Prote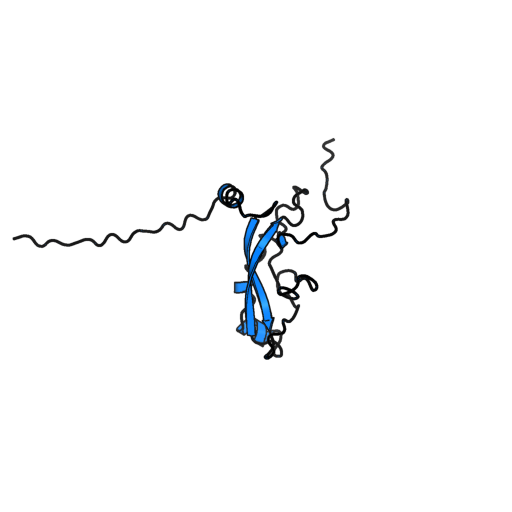in AF-A0AAV9I473-F1 (afdb_monomer_lite)

Organism: NCBI:txid585594

pLDDT: mean 77.96, std 18.67, range [37.19, 97.0]

Radius of gyration: 20.81 Å; chains: 1; bounding box: 65×28×73 Å

Sequence (139 aa):
MKFLITLLALPAAVLAAPTPNEVAARDDNPPGFVFDTFACACTNAAGKPDGSCPYGDSKSDIGELSHFCFITSHWSKPIEQVMTSAYCKQQNPAYPTAVCKPIKLCLRYPQCTNHNDLYNLCGYKEEISEFYCDHGKQH

Structure (mmCIF, N/CA/C/O backbone):
data_AF-A0AAV9I473-F1
#
_entry.id   AF-A0AAV9I473-F1
#
loop_
_atom_site.group_PDB
_atom_site.id
_atom_site.type_symbol
_atom_site.label_atom_id
_atom_site.label_alt_id
_atom_site.label_comp_id
_atom_site.label_asym_id
_atom_site.label_entity_id
_atom_site.label_seq_id
_atom_site.pdbx_PDB_ins_code
_atom_site.Cartn_x
_atom_site.Cartn_y
_atom_site.Cartn_z
_atom_site.occupancy
_atom_site.B_iso_or_equiv
_atom_site.auth_seq_id
_atom_site.auth_comp_id
_atom_site.auth_asym_id
_atom_site.auth_atom_id
_atom_site.pdbx_PDB_model_num
ATOM 1 N N . MET A 1 1 ? 48.681 -8.161 38.887 1.00 37.19 1 MET A N 1
ATOM 2 C CA . MET A 1 1 ? 47.860 -9.051 38.034 1.00 37.19 1 MET A CA 1
ATOM 3 C C . MET A 1 1 ? 46.654 -8.232 37.571 1.00 37.19 1 MET A C 1
ATOM 5 O O . MET A 1 1 ? 45.857 -7.856 38.409 1.00 37.19 1 MET A O 1
ATOM 9 N N . LYS A 1 2 ? 46.775 -7.530 36.435 1.00 39.38 2 LYS A N 1
ATOM 10 C CA . LYS A 1 2 ? 46.060 -7.770 35.158 1.00 39.38 2 LYS A CA 1
ATOM 11 C C . LYS A 1 2 ? 44.530 -7.887 35.300 1.00 39.38 2 LYS A C 1
ATOM 13 O O .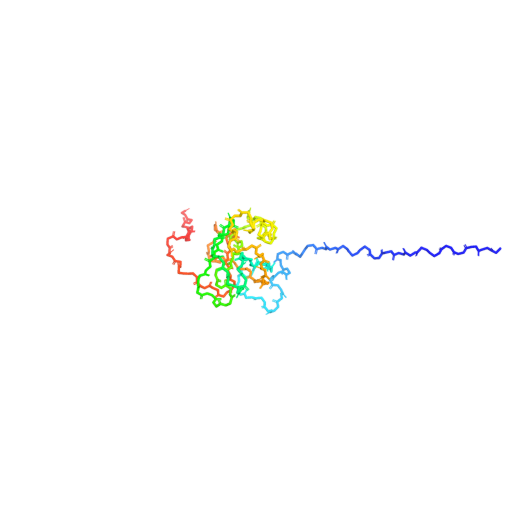 LYS A 1 2 ? 44.000 -8.982 35.424 1.00 39.38 2 LYS A O 1
ATOM 18 N N . PHE A 1 3 ? 43.865 -6.732 35.228 1.00 49.28 3 PHE A N 1
ATOM 19 C CA . PHE A 1 3 ? 42.444 -6.597 34.905 1.00 49.28 3 PHE A CA 1
ATOM 20 C C . PHE A 1 3 ? 42.277 -6.722 33.386 1.00 49.28 3 PHE A C 1
ATOM 22 O O . PHE A 1 3 ? 42.869 -5.947 32.636 1.00 49.28 3 PHE A O 1
ATOM 29 N N . LEU A 1 4 ? 41.506 -7.710 32.934 1.00 52.91 4 LEU A N 1
ATOM 30 C CA . LEU A 1 4 ? 41.095 -7.846 31.539 1.00 52.91 4 LEU A CA 1
ATOM 31 C C . LEU A 1 4 ? 39.708 -7.219 31.389 1.00 52.91 4 LEU A C 1
ATOM 33 O O . LEU A 1 4 ? 38.717 -7.765 31.863 1.00 52.91 4 LEU A O 1
ATOM 37 N N . ILE A 1 5 ? 39.670 -6.049 30.752 1.00 52.12 5 ILE A N 1
ATOM 38 C CA . ILE A 1 5 ? 38.453 -5.399 30.266 1.00 52.12 5 ILE A CA 1
ATOM 39 C C . ILE A 1 5 ? 38.120 -6.057 28.926 1.00 52.12 5 ILE A C 1
ATOM 41 O O . ILE A 1 5 ? 38.805 -5.834 27.929 1.00 52.12 5 ILE A O 1
ATOM 45 N N . THR A 1 6 ? 37.094 -6.897 28.898 1.00 51.56 6 THR A N 1
ATOM 46 C CA . THR A 1 6 ? 36.523 -7.435 27.662 1.00 51.56 6 THR A CA 1
ATOM 47 C C . THR A 1 6 ? 35.615 -6.379 27.034 1.00 51.56 6 THR A C 1
ATOM 49 O O . THR A 1 6 ? 34.483 -6.175 27.468 1.00 51.56 6 THR A O 1
ATOM 52 N N . LEU A 1 7 ? 36.120 -5.694 26.003 1.00 49.03 7 LEU A N 1
ATOM 53 C CA . LEU A 1 7 ? 35.295 -4.929 25.068 1.00 49.03 7 LEU A CA 1
ATOM 54 C C . LEU A 1 7 ? 34.347 -5.898 24.346 1.00 49.03 7 LEU A C 1
ATOM 56 O O . LEU A 1 7 ? 34.773 -6.682 23.499 1.00 49.03 7 LEU A O 1
ATOM 60 N N . LEU A 1 8 ? 33.057 -5.826 24.662 1.00 49.09 8 LEU A N 1
ATOM 61 C CA . LEU A 1 8 ? 31.998 -6.375 23.822 1.00 49.09 8 LEU A CA 1
ATOM 62 C C . LEU A 1 8 ? 31.880 -5.486 22.581 1.00 49.09 8 LEU A C 1
ATOM 64 O O . LEU A 1 8 ? 31.277 -4.416 22.618 1.00 49.09 8 LEU A O 1
ATOM 68 N N . ALA A 1 9 ? 32.501 -5.922 21.488 1.00 51.56 9 ALA A N 1
ATOM 69 C CA . ALA A 1 9 ? 32.253 -5.376 20.166 1.00 51.56 9 ALA A CA 1
ATOM 70 C C . ALA A 1 9 ? 30.793 -5.667 19.787 1.00 51.56 9 ALA A C 1
ATOM 72 O O . ALA A 1 9 ? 30.430 -6.816 19.536 1.00 51.56 9 ALA A O 1
ATOM 73 N N . LEU A 1 10 ? 29.946 -4.635 19.763 1.00 49.62 10 LEU A N 1
ATOM 74 C CA . LEU A 1 10 ? 28.663 -4.721 19.075 1.00 49.62 10 LEU A CA 1
ATOM 75 C C . LEU A 1 10 ? 28.958 -4.833 17.573 1.00 49.62 10 LEU A C 1
ATOM 77 O O . LEU A 1 10 ? 29.660 -3.966 17.042 1.00 49.62 10 LEU A O 1
ATOM 81 N N . PRO A 1 11 ? 28.424 -5.836 16.858 1.00 45.06 11 PRO A N 1
ATOM 82 C CA . PRO A 1 11 ? 28.402 -5.764 15.413 1.00 45.06 11 PRO A CA 1
ATOM 83 C C . PRO A 1 11 ? 27.452 -4.624 15.044 1.00 45.06 11 PRO A C 1
ATOM 85 O O . PRO A 1 11 ? 26.234 -4.725 15.194 1.00 45.06 11 PRO A O 1
ATOM 88 N N . ALA A 1 12 ? 28.028 -3.513 14.589 1.00 47.88 12 ALA A N 1
ATOM 89 C CA . ALA A 1 12 ? 27.310 -2.511 13.828 1.00 47.88 12 ALA A CA 1
ATOM 90 C C . ALA A 1 12 ? 26.844 -3.188 12.534 1.00 47.88 12 ALA A C 1
ATOM 92 O O . ALA A 1 12 ? 27.560 -3.220 11.535 1.00 47.88 12 ALA A O 1
ATOM 93 N N . ALA A 1 13 ? 25.662 -3.801 12.586 1.00 44.31 13 ALA A N 1
ATOM 94 C CA . ALA A 1 13 ? 24.938 -4.218 11.405 1.00 44.31 13 ALA A CA 1
ATOM 95 C C . ALA A 1 13 ? 24.561 -2.941 10.653 1.00 44.31 13 ALA A C 1
ATOM 97 O O . ALA A 1 13 ? 23.558 -2.288 10.938 1.00 44.31 13 ALA A O 1
ATOM 98 N N . VAL A 1 14 ? 25.438 -2.545 9.736 1.00 47.75 14 VAL A N 1
ATOM 99 C CA . VAL A 1 14 ? 25.143 -1.559 8.708 1.00 47.75 14 VAL A CA 1
ATOM 100 C C . VAL A 1 14 ? 24.008 -2.159 7.885 1.00 47.75 14 VAL A C 1
ATOM 102 O O . VAL A 1 14 ? 24.222 -3.058 7.076 1.00 47.75 14 VAL A O 1
ATOM 105 N N . LEU A 1 15 ? 22.783 -1.703 8.146 1.00 43.50 15 LEU A N 1
ATOM 106 C CA . LEU A 1 15 ? 21.640 -1.895 7.260 1.00 43.50 15 LEU A CA 1
ATOM 107 C C . LEU A 1 15 ? 21.937 -1.108 5.981 1.00 43.50 15 LEU A C 1
ATOM 109 O O . LEU A 1 15 ? 21.537 0.045 5.834 1.00 43.50 15 LEU A O 1
ATOM 113 N N . ALA A 1 16 ? 22.722 -1.708 5.089 1.00 45.72 16 ALA A N 1
ATOM 114 C CA . ALA A 1 16 ? 22.863 -1.223 3.731 1.00 45.72 16 ALA A CA 1
ATOM 115 C C . ALA A 1 16 ? 21.483 -1.327 3.071 1.00 45.72 16 ALA A C 1
ATOM 117 O O . ALA A 1 16 ? 20.908 -2.414 2.986 1.00 45.72 16 ALA A O 1
ATOM 118 N N . ALA A 1 17 ? 20.925 -0.185 2.669 1.00 48.34 17 ALA A N 1
ATOM 119 C CA . ALA A 1 17 ? 19.735 -0.164 1.835 1.00 48.34 17 ALA A CA 1
ATOM 120 C C . ALA A 1 17 ? 20.074 -0.878 0.511 1.00 48.34 17 ALA A C 1
ATOM 122 O O . ALA A 1 17 ? 21.109 -0.556 -0.079 1.00 48.34 17 ALA A O 1
ATOM 123 N N . PRO A 1 18 ? 19.262 -1.852 0.066 1.00 44.72 18 PRO A N 1
ATOM 124 C CA . PRO A 1 18 ? 19.563 -2.623 -1.132 1.00 44.72 18 PRO A CA 1
ATOM 125 C C . PRO A 1 18 ? 19.629 -1.705 -2.354 1.00 44.72 18 PRO A C 1
ATOM 127 O O . PRO A 1 18 ? 18.813 -0.796 -2.523 1.00 44.72 18 PRO A O 1
ATOM 130 N N . THR A 1 19 ? 20.622 -1.939 -3.203 1.00 46.53 19 THR A N 1
ATOM 131 C CA . THR A 1 19 ? 20.808 -1.197 -4.451 1.00 46.53 19 THR A CA 1
ATOM 132 C C . THR A 1 19 ? 19.779 -1.638 -5.505 1.00 46.53 19 THR A C 1
ATOM 134 O O . THR A 1 19 ? 19.321 -2.783 -5.473 1.00 46.53 19 THR A O 1
ATOM 137 N N . PRO A 1 20 ? 19.423 -0.785 -6.488 1.00 48.72 20 PRO A N 1
ATOM 138 C CA . PRO A 1 20 ? 18.450 -1.131 -7.535 1.00 48.72 20 PRO A CA 1
ATOM 139 C C . PRO A 1 20 ? 18.773 -2.420 -8.315 1.00 48.72 20 PRO A C 1
ATOM 141 O O . PRO A 1 20 ? 17.868 -3.086 -8.808 1.00 48.72 20 PRO A O 1
ATOM 144 N N . ASN A 1 21 ? 20.050 -2.812 -8.383 1.00 44.19 21 ASN A N 1
ATOM 145 C CA . ASN A 1 21 ? 20.479 -4.057 -9.026 1.00 44.19 21 ASN A CA 1
ATOM 146 C C . ASN A 1 21 ? 20.256 -5.304 -8.149 1.00 44.19 21 ASN A C 1
ATOM 148 O O . ASN A 1 21 ? 20.044 -6.386 -8.685 1.00 44.19 21 ASN A O 1
ATOM 152 N N . GLU A 1 22 ? 20.256 -5.180 -6.819 1.00 44.28 22 GLU A N 1
ATOM 153 C CA . GLU A 1 22 ? 19.984 -6.302 -5.900 1.00 44.28 22 GLU A CA 1
ATOM 154 C C . GLU A 1 22 ? 18.487 -6.633 -5.825 1.00 44.28 22 GLU A C 1
ATOM 156 O O . GLU A 1 22 ? 18.100 -7.782 -5.617 1.00 44.28 22 GLU A O 1
ATOM 161 N N . VAL A 1 23 ? 17.639 -5.635 -6.070 1.00 50.31 23 VAL A N 1
ATOM 162 C CA . VAL A 1 23 ? 16.185 -5.772 -6.229 1.00 50.31 23 VAL A CA 1
ATOM 163 C C . VAL A 1 23 ? 15.841 -6.618 -7.465 1.00 50.31 23 VAL A C 1
ATOM 165 O O . VAL A 1 23 ? 14.930 -7.444 -7.411 1.00 50.31 23 VAL A O 1
ATOM 168 N N . ALA A 1 24 ? 16.608 -6.485 -8.550 1.00 47.88 24 ALA A N 1
ATOM 169 C CA . ALA A 1 24 ? 16.445 -7.275 -9.773 1.00 47.88 24 ALA A CA 1
ATOM 170 C C . ALA A 1 24 ? 17.048 -8.697 -9.692 1.00 47.88 24 ALA A C 1
ATOM 172 O O . ALA A 1 24 ? 16.762 -9.519 -10.557 1.00 47.88 24 ALA A O 1
ATOM 173 N N . ALA A 1 25 ? 17.868 -8.994 -8.675 1.00 44.97 25 ALA A N 1
ATOM 174 C CA . ALA A 1 25 ? 18.679 -10.215 -8.589 1.00 44.97 25 ALA A CA 1
ATOM 175 C C . ALA A 1 25 ? 18.127 -11.306 -7.648 1.00 44.97 25 ALA A C 1
ATOM 177 O O . ALA A 1 25 ? 18.803 -12.304 -7.407 1.00 44.97 25 ALA A O 1
ATOM 178 N N . ARG A 1 26 ? 16.920 -11.144 -7.090 1.00 56.66 26 ARG A N 1
ATOM 179 C CA . ARG A 1 26 ? 16.221 -12.264 -6.439 1.00 56.66 26 ARG A CA 1
ATOM 180 C C . ARG A 1 26 ? 15.423 -13.009 -7.502 1.00 56.66 26 ARG A C 1
ATOM 182 O O . ARG A 1 26 ? 14.488 -12.435 -8.051 1.00 56.66 26 ARG A O 1
ATOM 189 N N . ASP A 1 27 ? 15.771 -14.271 -7.737 1.00 57.56 27 ASP A N 1
ATOM 190 C CA . ASP A 1 27 ? 15.184 -15.146 -8.767 1.00 57.56 27 ASP A CA 1
ATOM 191 C C . ASP A 1 27 ? 13.639 -15.269 -8.714 1.00 57.56 27 ASP A C 1
ATOM 193 O O . ASP A 1 27 ? 13.021 -15.673 -9.695 1.00 57.56 27 ASP A O 1
ATOM 197 N N . ASP A 1 28 ? 13.002 -14.864 -7.607 1.00 68.81 28 ASP A N 1
ATOM 198 C CA . ASP A 1 28 ? 11.547 -14.921 -7.393 1.00 68.81 28 ASP A CA 1
ATOM 199 C C . ASP A 1 28 ? 10.800 -13.598 -7.664 1.00 68.81 28 ASP A C 1
ATOM 201 O O . ASP A 1 28 ? 9.583 -13.510 -7.460 1.00 68.81 28 ASP A O 1
ATOM 205 N N . ASN A 1 29 ? 11.495 -12.527 -8.061 1.00 76.12 29 ASN A N 1
ATOM 206 C CA . ASN A 1 29 ? 10.841 -11.242 -8.290 1.00 76.12 29 ASN A CA 1
ATOM 207 C C . ASN A 1 29 ? 10.162 -11.188 -9.674 1.00 76.12 29 ASN A C 1
ATOM 209 O O . ASN A 1 29 ? 10.772 -11.533 -10.687 1.00 76.12 29 ASN A O 1
ATOM 213 N N . PRO A 1 30 ? 8.898 -10.733 -9.749 1.00 76.81 30 PRO A N 1
ATOM 214 C CA . PRO A 1 30 ? 8.174 -10.649 -11.011 1.00 76.81 30 PRO A CA 1
ATOM 215 C C . PRO A 1 30 ? 8.781 -9.586 -11.948 1.00 76.81 30 PRO A C 1
ATOM 217 O O . PRO A 1 30 ? 9.414 -8.634 -11.481 1.00 76.81 30 PRO A O 1
ATOM 220 N N . PRO A 1 31 ? 8.562 -9.694 -13.274 1.00 78.38 31 PRO A N 1
ATOM 221 C CA . PRO A 1 31 ? 9.014 -8.685 -14.226 1.00 78.38 31 PRO A CA 1
ATOM 222 C C . PRO A 1 31 ? 8.550 -7.276 -13.837 1.00 78.38 31 PRO A C 1
ATOM 224 O O . PRO A 1 31 ? 7.377 -7.063 -13.535 1.00 78.38 31 PRO A O 1
ATOM 227 N N . GLY A 1 32 ? 9.476 -6.315 -13.862 1.00 83.00 32 GLY A N 1
ATOM 228 C CA . GLY A 1 32 ? 9.195 -4.928 -13.488 1.00 83.00 32 GLY A CA 1
ATOM 229 C C . GLY A 1 32 ? 9.096 -4.674 -11.980 1.00 83.00 32 GLY A C 1
ATOM 230 O O . GLY A 1 32 ? 8.640 -3.599 -11.605 1.00 83.00 32 GLY A O 1
ATOM 231 N N . PHE A 1 33 ? 9.498 -5.620 -11.122 1.00 89.69 33 PHE A N 1
ATOM 232 C CA . PHE A 1 33 ? 9.558 -5.431 -9.668 1.00 89.69 33 PHE A CA 1
ATOM 233 C C . PHE A 1 33 ? 10.385 -4.205 -9.264 1.00 89.69 33 PHE A C 1
ATOM 235 O O . PHE A 1 33 ? 11.453 -3.952 -9.821 1.00 89.69 33 PHE A O 1
ATOM 242 N N . VAL A 1 34 ? 9.889 -3.471 -8.264 1.00 89.00 34 VAL A N 1
ATOM 243 C CA . VAL A 1 34 ? 10.551 -2.284 -7.709 1.00 89.00 34 VAL A CA 1
ATOM 244 C C . VAL A 1 34 ? 10.896 -2.484 -6.235 1.00 89.00 34 VAL A C 1
ATOM 246 O O . VAL A 1 34 ? 12.041 -2.271 -5.857 1.00 89.00 34 VAL A O 1
ATOM 249 N N . PHE A 1 35 ? 9.937 -2.869 -5.387 1.00 89.62 35 PHE A N 1
ATOM 250 C CA . PHE A 1 35 ? 10.192 -3.137 -3.964 1.00 89.62 35 PHE A CA 1
ATOM 251 C C . PHE A 1 35 ? 9.022 -3.858 -3.276 1.00 89.62 35 PHE A C 1
ATOM 253 O O . PHE A 1 35 ? 7.892 -3.897 -3.771 1.00 89.62 35 PHE A O 1
ATOM 260 N N . ASP A 1 36 ? 9.309 -4.415 -2.098 1.00 92.31 36 ASP A N 1
ATOM 261 C CA . ASP A 1 36 ? 8.319 -4.941 -1.156 1.00 92.31 36 ASP A CA 1
ATOM 262 C C . ASP A 1 36 ? 7.793 -3.812 -0.250 1.00 92.31 36 ASP A C 1
ATOM 264 O O . ASP A 1 36 ? 8.561 -2.976 0.230 1.00 92.31 36 ASP A O 1
ATOM 268 N N . THR A 1 37 ? 6.487 -3.779 0.009 1.00 92.56 37 THR A N 1
ATOM 269 C CA . THR A 1 37 ? 5.853 -2.797 0.908 1.00 92.56 37 THR A CA 1
ATOM 270 C C . THR A 1 37 ? 4.561 -3.362 1.504 1.00 92.56 37 THR A C 1
ATOM 272 O O . THR A 1 37 ? 4.329 -4.570 1.458 1.00 92.56 37 THR A O 1
ATOM 275 N N . PHE A 1 38 ? 3.713 -2.509 2.074 1.00 94.06 38 PHE A N 1
ATOM 276 C CA . PHE A 1 38 ? 2.400 -2.867 2.584 1.00 94.06 38 PHE A CA 1
ATOM 277 C C . PHE A 1 38 ? 1.285 -2.231 1.753 1.00 94.06 38 PHE A C 1
ATOM 279 O O . PHE A 1 38 ? 1.418 -1.124 1.239 1.00 94.06 38 PHE A O 1
ATOM 286 N N . ALA A 1 39 ? 0.165 -2.939 1.655 1.00 94.94 39 ALA A N 1
ATOM 287 C CA . ALA A 1 39 ? -1.129 -2.350 1.360 1.00 94.94 39 ALA A CA 1
ATOM 288 C C . ALA A 1 39 ? -1.915 -2.291 2.668 1.00 94.94 39 ALA A C 1
ATOM 290 O O . ALA A 1 39 ? -1.869 -3.248 3.444 1.00 94.94 39 ALA A O 1
ATOM 291 N N . CYS A 1 40 ? -2.642 -1.211 2.925 1.00 95.44 40 CYS A N 1
ATOM 292 C CA . CYS A 1 40 ? -3.396 -1.038 4.163 1.00 95.44 40 CYS A CA 1
ATOM 293 C C . CYS A 1 40 ? -4.843 -0.629 3.886 1.00 95.44 40 CYS A C 1
ATOM 295 O O . CYS A 1 40 ? -5.128 -0.000 2.873 1.00 95.44 40 CYS A O 1
ATOM 297 N N . ALA A 1 41 ? -5.752 -0.959 4.796 1.00 95.94 41 ALA A N 1
ATOM 298 C CA . ALA A 1 41 ? -7.142 -0.526 4.757 1.00 95.94 41 ALA A CA 1
ATOM 299 C C . ALA A 1 41 ? -7.645 -0.196 6.163 1.00 95.94 41 ALA A C 1
ATOM 301 O O . ALA A 1 41 ? -7.228 -0.811 7.151 1.00 95.94 41 ALA A O 1
ATOM 302 N N . CYS A 1 42 ? -8.600 0.724 6.239 1.00 96.25 42 CYS A N 1
ATOM 303 C CA . CYS A 1 42 ? -9.439 0.884 7.415 1.00 96.25 42 CYS A CA 1
ATOM 304 C C . CYS A 1 42 ? -10.524 -0.198 7.394 1.00 96.25 42 CYS A C 1
ATOM 306 O O . CYS A 1 42 ? -11.178 -0.406 6.379 1.00 96.25 42 CYS A O 1
ATOM 308 N N . THR A 1 43 ? -10.715 -0.918 8.495 1.00 96.81 43 THR A N 1
ATOM 309 C CA . THR A 1 43 ? -11.607 -2.081 8.577 1.00 96.81 43 THR A CA 1
ATOM 310 C C . THR A 1 43 ? -12.633 -1.927 9.691 1.00 96.81 43 THR A C 1
ATOM 312 O O . THR A 1 43 ? -12.368 -1.319 10.734 1.00 96.81 43 THR A O 1
ATOM 315 N N . ASN A 1 44 ? -13.826 -2.479 9.470 1.00 96.19 44 ASN A N 1
ATOM 316 C CA . ASN A 1 44 ? -14.867 -2.558 10.492 1.00 96.19 44 ASN A CA 1
ATOM 317 C C . ASN A 1 44 ? -14.692 -3.799 11.390 1.00 96.19 44 ASN A C 1
ATOM 319 O O . ASN A 1 44 ? -13.787 -4.610 11.198 1.00 96.19 44 ASN A O 1
ATOM 323 N N . ALA A 1 45 ? -15.591 -3.985 12.361 1.00 96.38 45 ALA A N 1
ATOM 324 C CA . ALA A 1 45 ? -15.542 -5.122 13.289 1.00 96.38 45 ALA A CA 1
ATOM 325 C C . ALA A 1 45 ? -15.669 -6.503 12.610 1.00 96.38 45 ALA A C 1
ATOM 327 O O . ALA A 1 45 ? -15.255 -7.504 13.186 1.00 96.38 45 ALA A O 1
ATOM 328 N N . ALA A 1 46 ? -16.215 -6.566 11.390 1.00 96.12 46 ALA A N 1
ATOM 329 C CA . ALA A 1 46 ? -16.285 -7.788 10.590 1.00 96.12 46 ALA A CA 1
ATOM 330 C C . ALA A 1 46 ? -15.028 -8.011 9.725 1.00 96.12 46 ALA A C 1
ATOM 332 O O . ALA A 1 46 ? -15.007 -8.927 8.906 1.00 96.12 46 ALA A O 1
ATOM 333 N N . GLY A 1 47 ? -14.006 -7.158 9.856 1.00 92.94 47 GLY A N 1
ATOM 334 C CA . GLY A 1 47 ? -12.788 -7.209 9.051 1.00 92.94 47 GLY A CA 1
ATOM 335 C C . GLY A 1 47 ? -12.980 -6.756 7.602 1.00 92.94 47 GLY A C 1
ATOM 336 O O . GLY A 1 47 ? -12.096 -6.985 6.781 1.00 92.94 47 GLY A O 1
ATOM 337 N N . LYS A 1 48 ? -14.115 -6.125 7.259 1.00 94.12 48 LYS A N 1
ATOM 338 C CA . LYS A 1 48 ? -14.337 -5.617 5.899 1.00 94.12 48 LYS A CA 1
ATOM 339 C C . LYS A 1 48 ? -13.574 -4.306 5.697 1.00 94.12 48 LYS A C 1
ATOM 341 O O . LYS A 1 48 ? -13.757 -3.414 6.530 1.00 94.12 48 LYS A O 1
ATOM 346 N N . PRO A 1 49 ? -12.766 -4.179 4.631 1.00 93.81 49 PRO A N 1
ATOM 347 C CA . PRO A 1 49 ? -12.050 -2.950 4.311 1.00 93.81 49 PRO A CA 1
ATOM 348 C C . PRO A 1 49 ? -12.972 -1.866 3.738 1.00 93.81 49 PRO A C 1
ATOM 350 O O . PRO A 1 49 ? -13.947 -2.160 3.047 1.00 93.81 49 PRO A O 1
ATOM 353 N N . ASP A 1 50 ? -12.627 -0.616 4.021 1.00 89.38 50 ASP A N 1
ATOM 354 C CA . ASP A 1 50 ? -13.076 0.588 3.327 1.00 89.38 50 ASP A CA 1
ATOM 355 C C . ASP A 1 50 ? -12.088 0.902 2.193 1.00 89.38 50 ASP A C 1
ATOM 357 O O . ASP A 1 50 ? -10.879 0.886 2.409 1.00 89.38 50 ASP A O 1
ATOM 361 N N . GLY A 1 51 ? -12.597 1.178 0.989 1.00 82.69 51 GLY A N 1
ATOM 362 C CA . GLY A 1 51 ? -11.788 1.451 -0.208 1.00 82.69 51 GLY A CA 1
ATOM 363 C C . GLY A 1 51 ? -11.265 2.882 -0.323 1.00 82.69 51 GLY A C 1
ATOM 364 O O . GLY A 1 51 ? -10.684 3.234 -1.351 1.00 82.69 51 GLY A O 1
ATOM 365 N N . SER A 1 52 ? -11.492 3.711 0.694 1.00 85.81 52 SER A N 1
ATOM 366 C CA . SER A 1 52 ? -11.107 5.122 0.715 1.00 85.81 52 SER A CA 1
ATOM 367 C C . SER A 1 52 ? -9.606 5.298 0.996 1.00 85.81 52 SER A C 1
ATOM 369 O O . SER A 1 52 ? -9.136 5.002 2.094 1.00 85.81 52 SER A O 1
ATOM 371 N N . CYS A 1 53 ? -8.849 5.826 0.023 1.00 87.56 53 CYS A N 1
ATOM 372 C CA . CYS A 1 53 ? -7.390 5.973 0.113 1.00 87.56 53 CYS A CA 1
ATOM 373 C C . CYS A 1 53 ? -6.942 7.436 0.253 1.00 87.56 53 CYS A C 1
ATOM 375 O O . CYS A 1 53 ? -7.207 8.231 -0.647 1.00 87.56 53 CYS A O 1
ATOM 377 N N . PRO A 1 54 ? -6.207 7.813 1.320 1.00 77.81 54 PRO A N 1
ATOM 378 C CA . PRO A 1 54 ? -5.711 9.183 1.474 1.00 77.81 54 PRO A CA 1
ATOM 379 C C . PRO A 1 54 ? -4.604 9.567 0.488 1.00 77.81 54 PRO A C 1
ATOM 381 O O . PRO A 1 54 ? -4.564 10.708 0.041 1.00 77.81 54 PRO A O 1
ATOM 384 N N . TYR A 1 55 ? -3.684 8.641 0.193 1.00 70.94 55 TYR A N 1
ATOM 385 C CA . TYR A 1 55 ? -2.483 8.888 -0.618 1.00 70.94 55 TYR A CA 1
ATOM 386 C C . TYR A 1 55 ? -2.046 7.610 -1.342 1.00 70.94 55 TYR A C 1
ATOM 388 O O . TYR A 1 55 ? -1.025 7.006 -1.015 1.00 70.94 55 TYR A O 1
ATOM 396 N N . GLY A 1 56 ? -2.859 7.164 -2.293 1.00 78.12 56 GLY A N 1
ATOM 397 C CA . GLY A 1 56 ? -2.604 5.951 -3.057 1.00 78.12 56 GLY A CA 1
ATOM 398 C C . GLY A 1 56 ? -3.799 5.574 -3.915 1.00 78.12 56 GLY A C 1
ATOM 399 O O . GLY A 1 56 ? -4.685 6.394 -4.148 1.00 78.12 56 GLY A O 1
ATOM 400 N N . ASP A 1 57 ? -3.824 4.322 -4.343 1.00 82.00 57 ASP A N 1
ATOM 401 C CA . ASP A 1 57 ? -4.925 3.740 -5.106 1.00 82.00 57 ASP A CA 1
ATOM 402 C C . ASP A 1 57 ? -5.397 2.455 -4.422 1.00 82.00 57 ASP A C 1
ATOM 404 O O . ASP A 1 57 ? -4.642 1.832 -3.670 1.00 82.00 57 ASP A O 1
ATOM 408 N N . SER A 1 58 ? -6.644 2.071 -4.678 1.00 85.50 58 SER A N 1
ATOM 409 C CA . SER A 1 58 ? -7.189 0.767 -4.310 1.00 85.50 58 SER A CA 1
ATOM 410 C C . SER A 1 58 ? -7.821 0.113 -5.530 1.00 85.50 58 SER A C 1
ATOM 412 O O . SER A 1 58 ? -8.334 0.774 -6.429 1.00 85.50 58 SER A O 1
ATOM 414 N N . LYS A 1 59 ? -7.792 -1.218 -5.571 1.00 83.56 59 LYS A N 1
ATOM 415 C CA . LYS A 1 59 ? -8.486 -1.998 -6.604 1.00 83.56 59 LYS A CA 1
ATOM 416 C C . LYS A 1 59 ? -9.600 -2.804 -5.953 1.00 83.56 59 LYS A C 1
ATOM 418 O O . LYS A 1 59 ? -9.440 -3.259 -4.823 1.00 83.56 59 LYS A O 1
ATOM 423 N N . SER A 1 60 ? -10.730 -2.972 -6.630 1.00 83.88 60 SER A N 1
ATOM 424 C CA . SER A 1 60 ? -11.890 -3.700 -6.091 1.00 83.88 60 SER A CA 1
ATOM 425 C C . SER A 1 60 ? -11.930 -5.181 -6.480 1.00 83.88 60 SER A C 1
ATOM 427 O O . SER A 1 60 ? -12.797 -5.908 -6.009 1.00 83.88 60 SER A O 1
ATOM 429 N N . ASP A 1 61 ? -11.021 -5.627 -7.343 1.00 83.69 61 ASP A N 1
ATOM 430 C CA . ASP A 1 61 ? -11.065 -6.910 -8.052 1.00 83.69 61 ASP A CA 1
ATOM 431 C C . ASP A 1 61 ? -9.753 -7.712 -7.947 1.00 83.69 61 ASP A C 1
ATOM 433 O O . ASP A 1 61 ? -9.452 -8.568 -8.774 1.00 83.69 61 ASP A O 1
ATOM 437 N N . ILE A 1 62 ? -8.988 -7.490 -6.877 1.00 83.56 62 ILE A N 1
ATOM 438 C CA . ILE A 1 62 ? -7.681 -8.129 -6.626 1.00 83.56 62 ILE A CA 1
ATOM 439 C C . ILE A 1 62 ? -7.736 -9.165 -5.493 1.00 83.56 62 ILE A C 1
ATOM 441 O O . ILE A 1 62 ? -6.780 -9.366 -4.741 1.00 83.56 62 ILE A O 1
ATOM 445 N N . GLY A 1 63 ? -8.887 -9.819 -5.334 1.00 87.44 63 GLY A N 1
ATOM 446 C CA . GLY A 1 63 ? -9.088 -10.866 -4.334 1.00 87.44 63 GLY A CA 1
ATOM 447 C C . GLY A 1 63 ? -8.994 -10.332 -2.903 1.00 87.44 63 GLY A C 1
ATOM 448 O O . GLY A 1 63 ? -9.723 -9.417 -2.524 1.00 87.44 63 GLY A O 1
ATOM 449 N N . GLU A 1 64 ? -8.107 -10.901 -2.089 1.00 87.44 64 GLU A N 1
ATOM 450 C CA . GLU A 1 64 ? -7.999 -10.585 -0.656 1.00 87.44 64 GLU A CA 1
ATOM 451 C C . GLU A 1 64 ? -7.426 -9.196 -0.330 1.00 87.44 64 GLU A C 1
ATOM 453 O O . GLU A 1 64 ? -7.447 -8.782 0.834 1.00 87.44 64 GLU A O 1
ATOM 458 N N . LEU A 1 65 ? -6.871 -8.523 -1.339 1.00 90.75 65 LEU A N 1
ATOM 459 C CA . LEU A 1 65 ? -6.374 -7.152 -1.268 1.00 90.75 65 LEU A CA 1
ATOM 460 C C . LEU A 1 65 ? -7.412 -6.149 -1.779 1.00 90.75 65 LEU A C 1
ATOM 462 O O . LEU A 1 65 ? -7.123 -4.959 -1.847 1.00 90.75 65 LEU A O 1
ATOM 466 N N . SER A 1 66 ? -8.615 -6.601 -2.152 1.00 91.44 66 SER A N 1
ATOM 467 C CA . SER A 1 66 ? -9.644 -5.694 -2.657 1.00 91.44 66 SER A CA 1
ATOM 468 C C . SER A 1 66 ? -9.937 -4.615 -1.619 1.00 91.44 66 SER A C 1
ATOM 470 O O . SER A 1 66 ? -10.146 -4.924 -0.445 1.00 91.44 66 SER A O 1
ATOM 472 N N . HIS A 1 67 ? -9.931 -3.357 -2.060 1.00 93.19 67 HIS A N 1
ATOM 473 C CA . HIS A 1 67 ? -10.072 -2.150 -1.240 1.00 93.19 67 HIS A CA 1
ATOM 474 C C . HIS A 1 67 ? -8.903 -1.842 -0.292 1.00 93.19 67 HIS A C 1
ATOM 476 O O . HIS A 1 67 ? -8.998 -0.906 0.494 1.00 93.19 67 HIS A O 1
ATOM 482 N N . PHE A 1 68 ? -7.782 -2.562 -0.375 1.00 94.25 68 PHE A N 1
ATOM 483 C CA . PHE A 1 68 ? -6.554 -2.143 0.294 1.00 94.25 68 PHE A CA 1
ATOM 484 C C . PHE A 1 68 ? -5.849 -1.078 -0.541 1.00 94.25 68 PHE A C 1
ATOM 486 O O . PHE A 1 68 ? -5.664 -1.230 -1.749 1.00 94.25 68 PHE A O 1
ATOM 493 N N . CYS A 1 69 ? -5.439 -0.007 0.124 1.00 94.12 69 CYS A N 1
ATOM 494 C CA . CYS A 1 69 ? -4.679 1.068 -0.480 1.00 94.12 69 CYS A CA 1
ATOM 495 C C . CYS A 1 69 ? -3.199 0.726 -0.501 1.00 94.12 69 CYS A C 1
ATOM 497 O O . CYS A 1 69 ? -2.645 0.269 0.500 1.00 94.12 69 CYS A O 1
ATOM 499 N N . PHE A 1 70 ? -2.543 1.030 -1.607 1.00 93.38 70 PHE A N 1
ATOM 500 C CA . PHE A 1 70 ? -1.097 0.936 -1.752 1.00 93.38 70 PHE A CA 1
ATOM 501 C C . PHE A 1 70 ? -0.562 2.201 -2.418 1.00 93.38 70 PHE A C 1
ATOM 503 O O . PHE A 1 70 ? -1.304 2.972 -3.032 1.00 93.38 70 PHE A O 1
ATOM 510 N N . ILE A 1 71 ? 0.739 2.435 -2.272 1.00 92.50 71 ILE A N 1
ATOM 511 C CA . ILE A 1 71 ? 1.383 3.596 -2.882 1.00 92.50 71 ILE A CA 1
ATOM 512 C C . ILE A 1 71 ? 1.502 3.417 -4.397 1.00 92.50 71 ILE A C 1
ATOM 514 O O . ILE A 1 71 ? 1.864 2.348 -4.880 1.00 92.50 71 ILE A O 1
ATOM 518 N N . THR A 1 72 ? 1.232 4.479 -5.153 1.00 90.12 72 THR A N 1
ATOM 519 C CA . THR A 1 72 ? 1.272 4.453 -6.626 1.00 90.12 72 THR A CA 1
ATOM 520 C C . THR A 1 72 ? 2.423 5.242 -7.218 1.00 90.12 72 THR A C 1
ATOM 522 O O . THR A 1 72 ? 2.556 5.282 -8.438 1.00 90.12 72 THR A O 1
ATOM 525 N N . SER A 1 73 ? 3.233 5.903 -6.391 1.00 89.88 73 SER A N 1
ATOM 526 C CA . SER A 1 73 ? 4.419 6.618 -6.850 1.00 89.88 73 SER A CA 1
ATOM 527 C C . SER A 1 73 ? 5.488 6.720 -5.772 1.00 89.88 73 SER A C 1
ATOM 529 O O . SER A 1 73 ? 5.178 6.641 -4.582 1.00 89.88 73 SER A O 1
ATOM 531 N N . HIS A 1 74 ? 6.739 6.963 -6.166 1.00 86.12 74 HIS A N 1
ATOM 532 C CA . HIS A 1 74 ? 7.848 7.126 -5.211 1.00 86.12 74 HIS A CA 1
ATOM 533 C C . HIS A 1 74 ? 7.765 8.388 -4.351 1.00 86.12 74 HIS A C 1
ATOM 535 O O . HIS A 1 74 ? 8.413 8.473 -3.312 1.00 86.12 74 HIS A O 1
ATOM 541 N N . TRP A 1 75 ? 6.961 9.364 -4.769 1.00 85.31 75 TRP A N 1
ATOM 542 C CA . TRP A 1 75 ? 6.684 10.574 -3.998 1.00 85.31 75 TRP A CA 1
ATOM 543 C C . TRP A 1 75 ? 5.639 10.346 -2.897 1.00 85.31 75 TRP A C 1
ATOM 545 O O . TRP A 1 75 ? 5.447 11.204 -2.034 1.00 85.31 75 TRP A O 1
ATOM 555 N N . SER A 1 76 ? 4.941 9.208 -2.932 1.00 87.38 76 SER A N 1
ATOM 556 C CA . SER A 1 76 ? 3.921 8.862 -1.947 1.00 87.38 76 SER A CA 1
ATOM 557 C C . SER A 1 76 ? 4.575 8.448 -0.631 1.00 87.38 76 SER A C 1
ATOM 559 O O . SER A 1 76 ? 5.544 7.691 -0.607 1.00 87.38 76 SER A O 1
ATOM 561 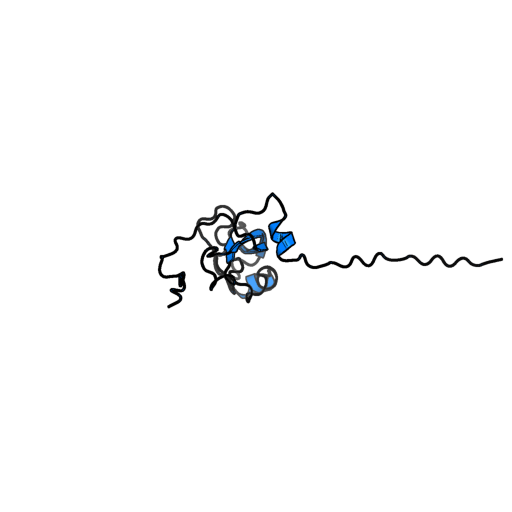N N . LYS A 1 77 ? 4.020 8.914 0.491 1.00 89.12 77 LYS A N 1
ATOM 562 C CA . LYS A 1 77 ? 4.426 8.405 1.806 1.00 89.12 77 LYS A CA 1
ATOM 563 C C . LYS A 1 77 ? 4.046 6.925 1.929 1.00 89.12 77 LYS A C 1
ATOM 565 O O . LYS A 1 77 ? 2.972 6.567 1.444 1.00 89.12 77 LYS A O 1
ATOM 570 N N . PRO A 1 78 ? 4.848 6.094 2.621 1.00 89.12 78 PRO A N 1
ATOM 571 C CA . PRO A 1 78 ? 4.486 4.704 2.879 1.00 89.12 78 PRO A CA 1
ATOM 572 C C . PRO A 1 78 ? 3.104 4.608 3.536 1.00 89.12 78 PRO A C 1
ATOM 574 O O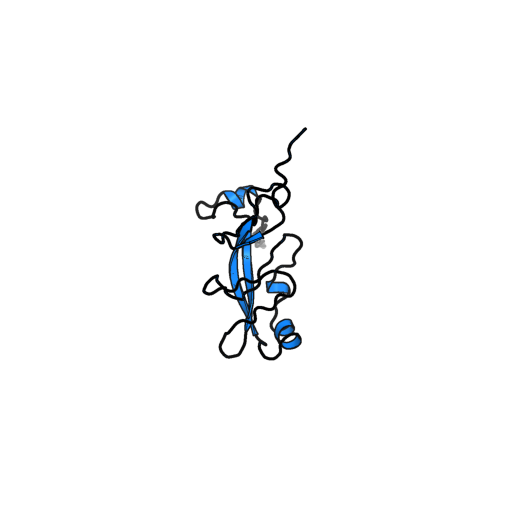 . PRO A 1 78 ? 2.808 5.337 4.491 1.00 89.12 78 PRO A O 1
ATOM 577 N N . ILE A 1 79 ? 2.234 3.755 2.994 1.00 90.69 79 ILE A N 1
ATOM 578 C CA . ILE A 1 79 ? 0.805 3.772 3.325 1.00 90.69 79 ILE A CA 1
ATOM 579 C C . ILE A 1 79 ? 0.555 3.375 4.783 1.00 90.69 79 ILE A C 1
ATOM 581 O O . ILE A 1 79 ? -0.325 3.937 5.429 1.00 90.69 79 ILE A O 1
ATOM 585 N N . GLU A 1 80 ? 1.381 2.494 5.340 1.00 92.50 80 GLU A N 1
ATOM 586 C CA . GLU A 1 80 ? 1.351 2.051 6.733 1.00 92.50 80 GLU A CA 1
ATOM 587 C C . GLU A 1 80 ? 1.689 3.167 7.733 1.00 92.50 80 GLU A C 1
ATOM 589 O O . GLU A 1 80 ? 1.309 3.094 8.900 1.00 92.50 80 GLU A O 1
ATOM 594 N N . GLN A 1 81 ? 2.364 4.230 7.284 1.00 93.00 81 GLN A N 1
ATOM 595 C CA . GLN A 1 81 ? 2.648 5.403 8.115 1.00 93.00 81 GLN A CA 1
ATOM 596 C C . GLN A 1 81 ? 1.483 6.397 8.135 1.00 93.00 81 GLN A C 1
ATOM 598 O O . GLN A 1 81 ? 1.363 7.191 9.068 1.00 93.00 81 GLN A O 1
ATOM 603 N N . VAL A 1 82 ? 0.629 6.374 7.110 1.00 91.38 82 VAL A N 1
ATOM 604 C CA . VAL A 1 82 ? -0.547 7.248 7.013 1.00 91.38 82 VAL A CA 1
ATOM 605 C C . VAL A 1 82 ? -1.772 6.556 7.605 1.00 91.38 82 VAL A C 1
ATOM 607 O O . VAL A 1 82 ? -2.487 7.128 8.430 1.00 91.38 82 VAL A O 1
ATOM 610 N N . MET A 1 83 ? -2.008 5.311 7.202 1.00 92.56 83 MET A N 1
ATOM 611 C CA . MET A 1 83 ? -3.191 4.530 7.531 1.00 92.56 83 MET A CA 1
ATOM 612 C C . MET A 1 83 ? -3.022 3.820 8.870 1.00 92.56 83 MET A C 1
ATOM 614 O O . MET A 1 83 ? -2.870 2.607 8.960 1.00 92.56 83 MET A O 1
ATOM 618 N N . THR A 1 84 ? -3.047 4.616 9.931 1.00 94.81 84 THR A N 1
ATOM 619 C CA . THR A 1 84 ? -3.028 4.140 11.316 1.00 94.81 84 THR A CA 1
ATOM 620 C C . THR A 1 84 ? -4.451 3.995 11.855 1.00 94.81 84 THR A C 1
ATOM 622 O O . THR A 1 84 ? -5.375 4.639 11.363 1.00 94.81 84 THR A O 1
ATOM 625 N N . SER A 1 85 ? -4.660 3.222 12.925 1.00 95.44 85 SER A N 1
ATOM 626 C CA . SER A 1 85 ? -5.989 3.146 13.562 1.00 95.44 85 SER A CA 1
ATOM 627 C C . SER A 1 85 ? -6.472 4.505 14.091 1.00 95.44 85 SER A C 1
ATOM 629 O O . SER A 1 85 ? -7.671 4.760 14.139 1.00 95.44 85 SER A O 1
ATOM 631 N N . ALA A 1 86 ? -5.556 5.413 14.450 1.00 95.88 86 ALA A N 1
ATOM 632 C CA . ALA A 1 86 ? -5.910 6.785 14.814 1.00 95.88 86 ALA A CA 1
ATOM 633 C C . ALA A 1 86 ? -6.485 7.553 13.612 1.00 95.88 86 ALA A C 1
ATOM 635 O O . ALA A 1 86 ? -7.549 8.162 13.729 1.00 95.88 86 ALA A O 1
ATOM 636 N N . TYR A 1 87 ? -5.824 7.458 12.454 1.00 93.94 87 TYR A N 1
ATOM 637 C CA . TYR A 1 87 ? -6.322 8.008 11.194 1.00 93.94 87 TYR A CA 1
ATOM 638 C C . TYR A 1 87 ? -7.675 7.391 10.815 1.00 93.94 87 TYR A C 1
ATOM 640 O O . TYR A 1 87 ? -8.635 8.124 10.590 1.00 93.94 87 TYR A O 1
ATOM 648 N N . CYS A 1 88 ? -7.785 6.060 10.829 1.00 95.06 88 CYS A N 1
ATOM 649 C CA . CYS A 1 88 ? -9.012 5.350 10.477 1.00 95.06 88 C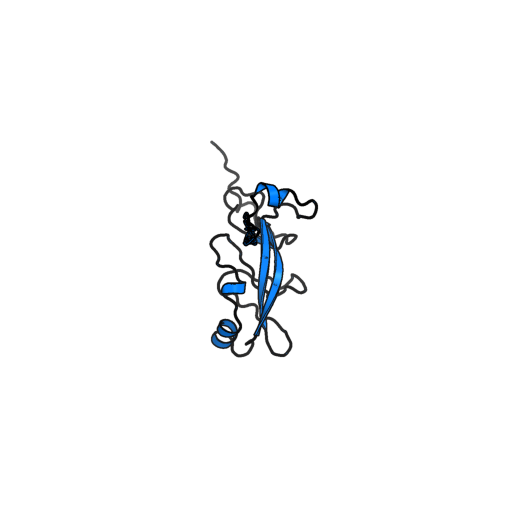YS A CA 1
ATOM 650 C C . CYS A 1 88 ? -10.188 5.768 11.360 1.00 95.06 88 CYS A C 1
ATOM 652 O O . CYS A 1 88 ? -11.243 6.140 10.857 1.00 95.06 88 CYS A O 1
ATOM 654 N N . LYS A 1 89 ? -9.990 5.815 12.681 1.00 95.75 89 LYS A N 1
ATOM 655 C CA . LYS A 1 89 ? -11.021 6.265 13.620 1.00 95.75 89 LYS A CA 1
ATOM 656 C C . LYS A 1 89 ? -11.437 7.722 13.393 1.00 95.75 89 LYS A C 1
ATOM 658 O O . LYS A 1 89 ? -12.598 8.049 13.619 1.00 95.75 89 LYS A O 1
ATOM 663 N N . GLN A 1 90 ? -10.511 8.587 12.983 1.00 94.69 90 GLN A N 1
ATOM 664 C CA . GLN A 1 90 ? -10.798 9.994 12.708 1.00 94.69 90 GLN A CA 1
ATOM 665 C C . GLN A 1 90 ? -11.557 10.186 11.389 1.00 94.69 90 GLN A C 1
ATOM 667 O O . GLN A 1 90 ? -12.510 10.957 11.354 1.00 94.69 90 GLN A O 1
ATOM 672 N N . GLN A 1 91 ? -11.125 9.524 10.314 1.00 92.12 91 GLN A N 1
ATOM 673 C CA . GLN A 1 91 ? -11.680 9.730 8.974 1.00 92.12 91 GLN A CA 1
ATOM 674 C C . GLN A 1 91 ? -12.944 8.916 8.724 1.00 92.12 91 GLN A C 1
ATOM 676 O O . GLN A 1 91 ? -13.871 9.399 8.080 1.00 92.12 91 GLN A O 1
ATOM 681 N N . ASN A 1 92 ? -12.999 7.694 9.252 1.00 89.75 92 ASN A N 1
ATOM 682 C CA . ASN A 1 92 ? -14.147 6.817 9.105 1.00 89.75 92 ASN A CA 1
ATOM 683 C C . ASN A 1 92 ? -14.392 6.007 10.392 1.00 89.75 92 ASN A C 1
ATOM 685 O O . ASN A 1 92 ? -13.950 4.862 10.515 1.00 89.75 92 ASN A O 1
ATOM 689 N N . PRO A 1 93 ? -15.142 6.562 11.362 1.00 93.31 93 PRO A N 1
ATOM 690 C CA . PRO A 1 93 ? -15.423 5.896 12.634 1.00 93.31 93 PRO A CA 1
ATOM 691 C C . PRO A 1 93 ? -16.091 4.515 12.515 1.00 93.31 93 PRO A C 1
ATOM 693 O O . PRO A 1 93 ? -15.995 3.720 13.449 1.00 93.31 93 PRO A O 1
ATOM 696 N N . ALA A 1 94 ? -16.759 4.212 11.393 1.00 95.19 94 ALA A N 1
ATOM 697 C CA . ALA A 1 94 ? -17.352 2.896 11.137 1.00 95.19 94 ALA A CA 1
ATOM 698 C C . ALA A 1 94 ? -16.303 1.818 10.793 1.00 95.19 94 ALA A C 1
ATOM 700 O O . ALA A 1 94 ? -16.583 0.623 10.912 1.00 95.19 94 ALA A O 1
ATOM 701 N N . TYR A 1 95 ? -15.094 2.238 10.417 1.00 96.50 95 TYR A N 1
ATOM 702 C CA . TYR A 1 95 ? -13.961 1.395 10.047 1.00 96.50 95 TYR A CA 1
ATOM 703 C C . TYR A 1 95 ? -12.719 1.783 10.871 1.00 96.50 95 TYR A C 1
ATOM 705 O O . TYR A 1 95 ? -11.722 2.232 10.317 1.00 96.50 95 TYR A O 1
ATOM 713 N N . PRO A 1 96 ? -12.742 1.666 12.210 1.00 96.88 96 PRO A N 1
ATOM 714 C CA . PRO A 1 96 ? -11.746 2.307 13.070 1.00 96.88 96 PRO A CA 1
ATOM 715 C C . PRO A 1 96 ? -10.378 1.605 13.101 1.00 96.88 96 PRO A C 1
ATOM 717 O O . PRO A 1 96 ? -9.434 2.146 13.678 1.00 96.88 96 PRO A O 1
ATOM 720 N N . THR A 1 97 ? -10.259 0.402 12.538 1.00 97.00 97 THR A N 1
ATOM 721 C CA . THR A 1 97 ? -9.068 -0.445 12.684 1.00 97.00 97 THR A CA 1
ATOM 722 C C . THR A 1 97 ? -8.237 -0.432 11.412 1.00 97.00 97 THR A C 1
ATOM 724 O O . THR A 1 97 ? -8.728 -0.846 10.366 1.00 97.00 97 THR A O 1
ATOM 727 N N . ALA A 1 98 ? -6.967 -0.041 11.492 1.00 95.88 98 ALA A N 1
ATOM 728 C CA . ALA A 1 98 ? -6.051 -0.211 10.369 1.00 95.88 98 ALA A CA 1
ATOM 729 C C . ALA A 1 98 ? -5.542 -1.657 10.276 1.00 95.88 98 ALA A C 1
ATOM 731 O O . ALA A 1 98 ? -5.061 -2.215 11.264 1.00 95.88 98 ALA A O 1
ATOM 732 N N . VAL A 1 99 ? -5.616 -2.247 9.084 1.00 96.31 99 VAL A N 1
ATOM 733 C CA . VAL A 1 99 ? -5.050 -3.565 8.766 1.00 96.31 99 VAL A CA 1
ATOM 734 C C . VAL A 1 99 ? -4.132 -3.422 7.565 1.00 96.31 99 VAL A C 1
ATOM 736 O O . VAL A 1 99 ? -4.533 -2.847 6.558 1.00 96.31 99 VAL A O 1
ATOM 739 N N . CYS A 1 100 ? -2.924 -3.975 7.659 1.00 95.56 100 CYS A N 1
ATOM 740 C CA . CYS A 1 100 ? -1.930 -3.946 6.592 1.00 95.56 100 CYS A CA 1
ATOM 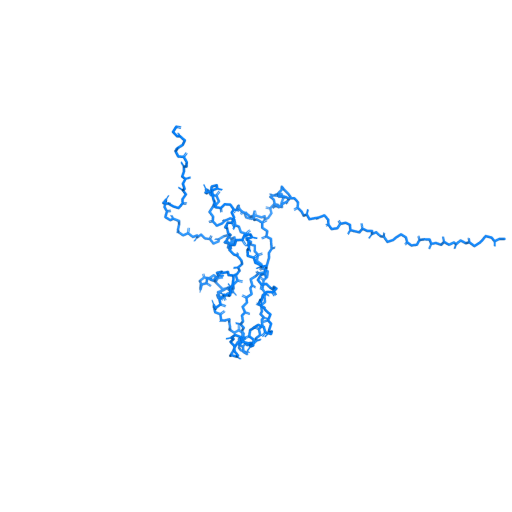741 C C . CYS A 1 100 ? -1.513 -5.362 6.190 1.00 95.56 100 CYS A C 1
ATOM 743 O O . CYS A 1 100 ? -1.399 -6.248 7.038 1.00 95.56 100 CYS A O 1
ATOM 745 N N . LYS A 1 101 ? -1.267 -5.563 4.896 1.00 94.50 101 LYS A N 1
ATOM 746 C CA . LYS A 1 101 ? -0.810 -6.820 4.300 1.00 94.50 101 LYS A CA 1
ATOM 747 C C . LYS A 1 101 ? 0.435 -6.568 3.447 1.00 94.50 101 LYS A C 1
ATOM 749 O O . LYS A 1 101 ? 0.479 -5.546 2.763 1.00 94.50 101 LYS A O 1
ATOM 754 N N . PRO A 1 102 ? 1.442 -7.456 3.481 1.00 94.75 102 PRO A N 1
ATOM 755 C CA . PRO A 1 102 ? 2.623 -7.313 2.640 1.00 94.75 102 PRO A CA 1
ATOM 756 C C . PRO A 1 102 ? 2.251 -7.485 1.164 1.00 94.75 102 PRO A C 1
ATOM 758 O O . PRO A 1 102 ? 1.441 -8.343 0.817 1.00 94.75 102 PRO A O 1
ATOM 761 N N . ILE A 1 103 ? 2.861 -6.679 0.302 1.00 93.25 103 ILE A N 1
ATOM 762 C CA . ILE A 1 103 ? 2.674 -6.698 -1.149 1.00 93.25 103 ILE A CA 1
ATOM 763 C C . ILE A 1 103 ? 4.002 -6.461 -1.870 1.00 93.25 103 ILE A C 1
ATOM 765 O O . ILE A 1 103 ? 4.962 -5.940 -1.302 1.00 93.25 103 ILE A O 1
ATOM 769 N N . LYS A 1 104 ? 4.019 -6.796 -3.160 1.00 92.38 104 LYS A N 1
ATOM 770 C CA . LYS A 1 104 ? 5.093 -6.449 -4.092 1.00 92.38 104 LYS A CA 1
ATOM 771 C C . LYS A 1 104 ? 4.596 -5.381 -5.052 1.00 92.38 104 LYS A C 1
ATOM 773 O O . LYS A 1 104 ? 3.544 -5.568 -5.672 1.00 92.38 104 LYS A O 1
ATOM 778 N N . LEU A 1 105 ? 5.354 -4.298 -5.189 1.00 91.81 105 LEU A N 1
ATOM 779 C CA . LEU A 1 105 ? 5.089 -3.272 -6.188 1.00 91.81 105 LEU A CA 1
ATOM 780 C C . LEU A 1 105 ? 6.028 -3.411 -7.378 1.00 91.81 105 LEU A C 1
ATOM 782 O O . LEU A 1 105 ? 7.228 -3.656 -7.243 1.00 91.81 105 LEU A O 1
ATOM 786 N N . CYS A 1 106 ? 5.431 -3.249 -8.548 1.00 91.12 106 CYS A N 1
ATOM 787 C CA . CYS A 1 106 ? 6.065 -3.277 -9.847 1.00 91.12 106 CYS A CA 1
ATOM 788 C C . CYS A 1 106 ? 5.844 -1.931 -10.541 1.00 91.12 106 CYS A C 1
ATOM 790 O O . CYS A 1 106 ? 4.927 -1.184 -10.188 1.00 91.12 106 CYS A O 1
ATOM 792 N N . LEU A 1 107 ? 6.664 -1.620 -11.543 1.00 89.25 107 LEU A N 1
ATOM 793 C CA . LEU A 1 107 ? 6.412 -0.495 -12.433 1.00 89.25 107 LEU A CA 1
ATOM 794 C C . LEU A 1 107 ? 5.019 -0.646 -13.034 1.00 89.25 107 LEU A C 1
ATOM 796 O O . LEU A 1 107 ? 4.681 -1.691 -13.590 1.00 89.25 107 LEU A O 1
ATOM 800 N N . ARG A 1 108 ? 4.219 0.413 -12.923 1.00 87.25 108 ARG A N 1
ATOM 801 C CA . ARG A 1 108 ? 2.872 0.456 -13.495 1.00 87.25 108 ARG A CA 1
ATOM 802 C C . ARG A 1 108 ? 2.928 0.346 -15.015 1.00 87.25 108 ARG A C 1
ATOM 804 O O . ARG A 1 108 ? 2.137 -0.374 -15.615 1.00 87.25 108 ARG A O 1
ATOM 811 N N . TYR A 1 109 ? 3.902 1.029 -15.612 1.00 85.94 109 TYR A N 1
ATOM 812 C CA . TYR A 1 109 ? 4.121 1.075 -17.052 1.00 85.94 109 TYR A CA 1
ATOM 813 C C . TYR A 1 109 ? 5.585 0.744 -17.375 1.00 85.94 109 TYR A C 1
ATOM 815 O O . TYR A 1 109 ? 6.370 1.645 -17.674 1.00 85.94 109 TYR A O 1
ATOM 823 N N . PRO A 1 110 ? 5.993 -0.536 -17.298 1.00 82.56 110 PRO A N 1
ATOM 824 C CA . PRO A 1 110 ? 7.396 -0.930 -17.449 1.00 82.56 110 PRO A CA 1
ATOM 825 C C . PRO A 1 110 ? 7.988 -0.572 -18.822 1.00 82.56 110 PRO A C 1
ATOM 827 O O . PRO A 1 110 ? 9.201 -0.451 -18.954 1.00 82.56 110 PRO A O 1
ATOM 830 N N . GLN A 1 111 ? 7.145 -0.382 -19.838 1.00 79.75 111 GLN A N 1
ATOM 831 C CA . GLN A 1 111 ? 7.546 0.009 -21.187 1.00 79.75 111 GLN A CA 1
ATOM 832 C C . GLN A 1 111 ? 7.556 1.531 -21.433 1.00 79.75 111 GLN A C 1
ATOM 834 O O . GLN A 1 111 ? 8.027 1.955 -22.486 1.00 79.75 111 GLN A O 1
ATOM 839 N N . CYS A 1 112 ? 7.064 2.357 -20.498 1.00 80.81 112 CYS A N 1
ATOM 840 C CA . CYS A 1 112 ? 7.127 3.816 -20.612 1.00 80.81 112 CYS A CA 1
ATOM 841 C C . CYS A 1 112 ? 8.280 4.364 -19.744 1.00 80.81 112 CYS A C 1
ATOM 843 O O . CYS A 1 112 ? 8.164 4.436 -18.521 1.00 80.81 112 CYS A O 1
ATOM 845 N N . THR A 1 113 ? 9.373 4.839 -20.348 1.00 78.88 113 THR A N 1
ATOM 846 C CA . THR A 1 113 ? 10.513 5.413 -19.596 1.00 78.88 113 THR A CA 1
ATOM 847 C C . THR A 1 113 ? 10.141 6.642 -18.766 1.00 78.88 113 THR A C 1
ATOM 849 O O . THR A 1 113 ? 10.720 6.861 -17.706 1.00 78.88 113 THR A O 1
ATOM 852 N N . ASN A 1 114 ? 9.149 7.414 -19.217 1.00 80.62 114 ASN A N 1
ATOM 853 C CA . ASN A 1 114 ? 8.706 8.651 -18.564 1.00 80.62 114 ASN A CA 1
ATOM 854 C C . ASN A 1 114 ? 7.814 8.407 -17.334 1.00 80.62 114 ASN A C 1
ATOM 856 O O . ASN A 1 114 ? 7.408 9.365 -16.685 1.00 80.62 114 ASN A O 1
ATOM 860 N N . HIS A 1 115 ? 7.499 7.144 -17.033 1.00 83.12 115 HIS A N 1
ATOM 861 C CA . HIS A 1 115 ? 6.632 6.745 -15.924 1.00 83.12 115 HIS A CA 1
ATOM 862 C C . HIS A 1 115 ? 7.282 5.693 -15.019 1.00 83.12 115 HIS A C 1
ATOM 864 O O . HIS A 1 115 ? 6.601 4.873 -14.399 1.00 83.12 115 HIS A O 1
ATOM 870 N N . ASN A 1 116 ? 8.616 5.711 -14.929 1.00 84.50 116 ASN A N 1
ATOM 871 C CA . ASN A 1 116 ? 9.368 4.854 -14.008 1.00 84.50 116 ASN A CA 1
ATOM 872 C C . ASN A 1 116 ? 9.162 5.224 -12.522 1.00 84.50 116 ASN A C 1
ATOM 874 O O . ASN A 1 116 ? 9.678 4.554 -11.628 1.00 84.50 116 ASN A O 1
ATOM 878 N N . ASP A 1 117 ? 8.403 6.285 -12.263 1.00 86.56 117 ASP A N 1
ATOM 879 C CA . ASP A 1 117 ? 8.008 6.778 -10.957 1.00 86.56 117 ASP A CA 1
ATOM 880 C C . ASP A 1 117 ? 6.647 6.257 -10.488 1.00 86.56 117 ASP A C 1
ATOM 882 O O . ASP A 1 117 ? 6.304 6.500 -9.329 1.00 86.56 117 ASP A O 1
ATOM 886 N N . LEU A 1 118 ? 5.896 5.566 -11.356 1.00 89.25 118 LEU A N 1
ATOM 887 C CA . LEU A 1 118 ? 4.558 5.052 -11.078 1.00 89.25 118 LEU A CA 1
ATOM 888 C C . LEU A 1 118 ? 4.563 3.545 -10.823 1.00 89.25 118 LEU A C 1
ATOM 890 O O . LEU A 1 118 ? 5.172 2.762 -11.555 1.00 89.25 118 LEU A O 1
ATOM 894 N N . TYR A 1 119 ? 3.805 3.135 -9.811 1.00 90.88 119 TYR A N 1
ATOM 895 C CA . TYR A 1 119 ? 3.774 1.770 -9.299 1.00 90.88 119 TYR A CA 1
ATOM 896 C C . TYR A 1 119 ? 2.377 1.170 -9.325 1.00 90.88 119 TYR A C 1
ATOM 898 O O . TYR A 1 119 ? 1.370 1.875 -9.229 1.00 90.88 119 TYR A O 1
ATOM 906 N N . ASN A 1 120 ? 2.335 -0.152 -9.438 1.00 91.69 120 ASN A N 1
ATOM 907 C CA . ASN A 1 120 ? 1.133 -0.955 -9.294 1.00 91.69 120 ASN A CA 1
ATOM 908 C C . ASN A 1 120 ? 1.481 -2.301 -8.644 1.00 91.69 120 ASN A C 1
ATOM 910 O O . ASN A 1 120 ? 2.654 -2.660 -8.516 1.00 91.69 120 ASN A O 1
ATOM 914 N N . LEU A 1 121 ? 0.467 -3.051 -8.224 1.00 90.94 121 LEU A N 1
ATOM 915 C CA . LEU A 1 121 ? 0.652 -4.399 -7.702 1.00 90.94 121 LEU A CA 1
ATOM 916 C C . LEU A 1 121 ? 1.292 -5.290 -8.762 1.00 90.94 121 LEU A C 1
ATOM 918 O O . LEU A 1 121 ? 0.849 -5.348 -9.910 1.00 90.94 121 LEU A O 1
ATOM 922 N N . CYS A 1 122 ? 2.328 -6.020 -8.370 1.00 88.69 122 CYS A N 1
ATOM 923 C CA . CYS A 1 122 ? 2.946 -6.975 -9.269 1.00 88.69 122 CYS A CA 1
ATOM 924 C C . CYS A 1 122 ? 1.943 -8.034 -9.743 1.00 88.69 122 CYS A C 1
ATOM 926 O O . CYS A 1 122 ? 1.182 -8.587 -8.952 1.00 88.69 122 CYS A O 1
ATOM 928 N N . GLY A 1 123 ? 1.956 -8.323 -11.046 1.00 83.44 123 GLY A N 1
ATOM 929 C CA . GLY A 1 123 ? 1.017 -9.254 -11.680 1.00 83.44 123 GLY A CA 1
ATOM 930 C C . GLY A 1 123 ? -0.346 -8.645 -12.026 1.00 83.44 123 GLY A C 1
ATOM 931 O O . GLY A 1 123 ? -1.091 -9.259 -12.789 1.00 83.44 123 GLY A O 1
ATOM 932 N N . TYR A 1 124 ? -0.655 -7.434 -11.548 1.00 84.06 124 TYR A N 1
ATOM 933 C CA . TYR A 1 124 ? -1.833 -6.699 -11.991 1.00 84.06 124 TYR A CA 1
ATOM 934 C C . TYR A 1 124 ? -1.561 -6.068 -13.358 1.00 84.06 124 TYR A C 1
ATOM 936 O O . TYR A 1 124 ? -0.647 -5.259 -13.517 1.00 84.06 124 TYR A O 1
ATOM 944 N N . LYS A 1 125 ? -2.352 -6.458 -14.361 1.00 73.00 125 LYS A N 1
ATOM 945 C CA . LYS A 1 125 ? -2.290 -5.870 -15.699 1.00 73.00 125 LYS A CA 1
ATOM 946 C C . LYS A 1 125 ? -3.304 -4.750 -15.783 1.00 73.00 125 LYS A C 1
ATOM 948 O O . LYS A 1 125 ? -4.503 -4.989 -15.705 1.00 73.00 125 LYS A O 1
ATOM 953 N N . GLU A 1 126 ? -2.811 -3.539 -15.957 1.00 71.12 126 GLU A N 1
ATOM 954 C CA . GLU A 1 126 ? -3.661 -2.413 -16.299 1.00 71.12 126 GLU A CA 1
ATOM 955 C C . GLU A 1 126 ? -3.820 -2.339 -17.816 1.00 71.12 126 GLU A C 1
ATOM 957 O O . GLU A 1 126 ? -2.860 -2.569 -18.554 1.00 71.12 126 GLU A O 1
ATOM 962 N N . GLU A 1 127 ? -5.029 -2.052 -18.293 1.00 66.38 127 GLU A N 1
ATOM 963 C CA . GLU A 1 127 ? -5.237 -1.750 -19.705 1.00 66.38 127 GLU A CA 1
ATOM 964 C C . GLU A 1 127 ? -4.624 -0.378 -19.992 1.00 66.38 127 GLU A C 1
ATOM 966 O O . GLU A 1 127 ? -5.123 0.660 -19.561 1.00 66.38 127 GLU A O 1
ATOM 971 N N . ILE A 1 128 ? -3.488 -0.377 -20.683 1.00 64.62 128 ILE A N 1
ATOM 972 C CA . ILE A 1 128 ? -2.775 0.842 -21.054 1.00 64.62 128 ILE A CA 1
ATOM 973 C C . ILE A 1 128 ? -3.313 1.263 -22.414 1.00 64.62 128 ILE A C 1
ATOM 975 O O . ILE A 1 128 ? -3.165 0.527 -23.388 1.00 64.62 128 ILE A O 1
ATOM 979 N N . SER A 1 129 ? -3.915 2.449 -22.515 1.00 57.34 129 SER A N 1
ATOM 980 C CA . SER A 1 129 ? -4.151 3.028 -23.838 1.00 57.34 129 SER A CA 1
ATOM 981 C C . SER A 1 129 ? -2.792 3.395 -24.439 1.00 57.34 129 SER A C 1
ATOM 983 O O . SER A 1 129 ? -2.011 4.071 -23.767 1.00 57.34 129 SER A O 1
ATOM 985 N N . GLU A 1 130 ? -2.519 3.014 -25.687 1.00 58.25 130 GLU A N 1
ATOM 986 C CA . GLU A 1 130 ? -1.241 3.254 -26.388 1.00 58.25 130 GLU A CA 1
ATOM 987 C C . GLU A 1 130 ? -0.761 4.723 -26.352 1.00 58.25 130 GLU A C 1
ATOM 989 O O . GLU A 1 130 ? 0.423 4.995 -26.514 1.00 58.25 130 GLU A O 1
ATOM 994 N N . PHE A 1 131 ? -1.656 5.671 -26.059 1.00 59.59 131 PHE A N 1
ATOM 995 C CA . PHE A 1 131 ? -1.369 7.097 -25.888 1.00 59.59 131 PHE A CA 1
ATOM 996 C C . PHE A 1 131 ? -0.578 7.473 -24.620 1.00 59.59 131 PHE A C 1
ATOM 998 O O . PHE A 1 131 ? -0.126 8.611 -24.525 1.00 59.59 131 PHE A O 1
ATOM 1005 N N . TYR A 1 132 ? -0.426 6.574 -23.640 1.00 65.56 132 TYR A N 1
ATOM 1006 C CA . TYR A 1 132 ? 0.224 6.893 -22.356 1.00 65.56 132 TYR A CA 1
ATOM 1007 C C . TYR A 1 132 ? 1.752 6.788 -22.382 1.00 65.56 132 TYR A C 1
ATOM 1009 O O . TYR A 1 132 ? 2.423 7.469 -21.609 1.00 65.56 132 TYR A O 1
ATOM 1017 N N . CYS A 1 133 ? 2.319 5.957 -23.258 1.00 68.69 133 CYS A N 1
ATOM 1018 C CA . CYS A 1 133 ? 3.760 5.954 -23.467 1.00 68.69 133 CYS A CA 1
ATOM 1019 C C . CYS A 1 133 ? 4.087 6.943 -24.581 1.00 68.69 133 CYS A C 1
ATOM 1021 O O . CYS A 1 133 ? 3.789 6.690 -25.748 1.00 68.69 133 CYS A O 1
ATOM 1023 N N . ASP A 1 134 ? 4.757 8.042 -24.245 1.00 64.31 134 ASP A N 1
ATOM 1024 C CA . ASP A 1 134 ? 5.431 8.826 -25.270 1.00 64.31 134 ASP A CA 1
ATOM 1025 C C . ASP A 1 134 ? 6.607 7.982 -25.779 1.00 64.31 134 ASP A C 1
ATOM 1027 O O . ASP A 1 134 ? 7.666 7.905 -25.153 1.00 64.31 134 ASP A O 1
ATOM 1031 N N . HIS A 1 135 ? 6.385 7.241 -26.868 1.00 57.25 135 HIS A N 1
ATOM 1032 C CA . HIS A 1 135 ? 7.379 6.387 -27.522 1.00 57.25 135 HIS A CA 1
ATOM 1033 C C . HIS A 1 135 ? 8.410 7.229 -28.269 1.00 57.25 135 HIS A C 1
ATOM 1035 O O . HIS A 1 135 ? 8.648 6.965 -29.447 1.00 57.25 135 HIS A O 1
ATOM 1041 N N . GLY A 1 136 ? 8.952 8.252 -27.591 1.00 49.16 136 GLY A N 1
ATOM 1042 C CA . GLY A 1 136 ? 9.863 9.275 -28.080 1.00 49.16 136 GLY A CA 1
ATOM 1043 C C . GLY A 1 136 ? 10.254 9.038 -29.524 1.00 49.16 136 GLY A C 1
ATOM 1044 O O . GLY A 1 136 ? 11.251 8.364 -29.790 1.00 49.16 136 GLY A O 1
ATOM 1045 N N . LYS A 1 137 ? 9.450 9.554 -30.464 1.00 44.94 137 LYS A N 1
ATOM 1046 C CA . LYS A 1 137 ? 9.938 9.730 -31.826 1.00 44.94 137 LYS A CA 1
ATOM 1047 C C . LYS A 1 137 ? 11.031 10.779 -31.706 1.00 44.94 137 LYS A C 1
ATOM 1049 O O . LYS A 1 137 ? 10.761 11.974 -31.746 1.00 44.94 137 LYS A O 1
ATOM 1054 N N . GLN A 1 138 ? 12.248 10.306 -31.451 1.00 41.59 138 GLN A N 1
ATOM 1055 C CA . GLN A 1 138 ? 13.465 11.059 -31.675 1.00 41.59 138 GLN A CA 1
ATOM 1056 C C . GLN A 1 138 ? 13.419 11.452 -33.153 1.00 41.59 138 GLN A C 1
ATOM 1058 O O . GLN A 1 138 ? 13.568 10.600 -34.030 1.00 41.59 138 GLN A O 1
ATOM 1063 N N . HIS A 1 139 ? 13.049 12.706 -33.399 1.00 38.94 139 HIS A N 1
ATOM 1064 C CA . HIS A 1 139 ? 13.201 13.363 -34.688 1.00 38.94 139 HIS A CA 1
ATOM 1065 C C . HIS A 1 139 ? 14.661 13.756 -34.883 1.00 38.94 139 HIS A C 1
ATOM 1067 O O . HIS A 1 139 ? 15.281 14.201 -33.889 1.00 38.94 139 HIS A O 1
#

Secondary structure (DSSP, 8-state):
---------------PPPPHHHHTTSTTPPTTEEEEEEEEEEE-TT-PEE---SSSEE-SSSGGGTT-EE--BTTSPPHHHH--HHHHHHH-TTS-EEEEEEEEEEESSTT-GGGTTBEEETT------GGGS------

Foldseek 3Di:
DDDDDDPPDDPPPPPDDDDQVVQVPDPPAFPQWDDKAKFKFQAAPVRDGALDAPAAHAAQPPPPRHSTGAHFFPVTDRRPVQQQLVNSCVPPVRRSHMDMDMFIKGQLCSPAPVRNGTIDGGPDNDDDDPVPRPPPPPD